Protein AF-A0A259R5S7-F1 (afdb_monomer_lite)

Structure (mmCIF, N/CA/C/O backbone):
data_AF-A0A259R5S7-F1
#
_entry.id   AF-A0A259R5S7-F1
#
loop_
_atom_site.group_PDB
_atom_site.id
_atom_site.type_symbol
_atom_site.label_atom_id
_atom_site.label_alt_id
_atom_site.label_comp_id
_atom_site.label_asym_id
_atom_site.label_entity_id
_atom_site.label_seq_id
_atom_site.pdbx_PDB_ins_code
_atom_site.Cartn_x
_atom_site.Cartn_y
_atom_site.Cartn_z
_atom_site.occupancy
_atom_site.B_iso_or_equiv
_atom_site.auth_seq_id
_atom_site.auth_comp_id
_atom_site.auth_asym_id
_atom_site.auth_atom_id
_atom_site.pdbx_PDB_model_num
ATOM 1 N N . MET A 1 1 ? 12.398 57.605 7.665 1.00 42.22 1 MET A N 1
ATOM 2 C CA . MET A 1 1 ? 12.399 56.207 7.181 1.00 42.22 1 MET A CA 1
ATOM 3 C C . MET A 1 1 ? 13.515 55.478 7.921 1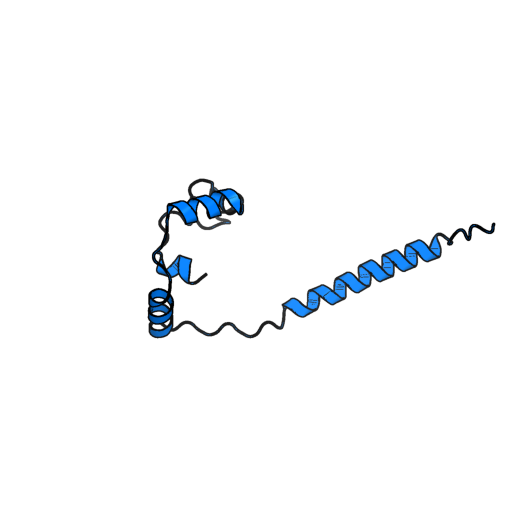.00 42.22 1 MET A C 1
ATOM 5 O O . MET A 1 1 ? 14.671 55.703 7.602 1.00 42.22 1 MET A O 1
ATOM 9 N N . ILE A 1 2 ? 13.197 54.732 8.985 1.00 49.34 2 ILE A N 1
ATOM 10 C CA . ILE A 1 2 ? 14.182 53.997 9.798 1.00 49.34 2 ILE A CA 1
ATOM 11 C C . ILE A 1 2 ? 14.036 52.520 9.434 1.00 49.34 2 ILE A C 1
ATOM 13 O O . ILE A 1 2 ? 13.063 51.881 9.822 1.00 49.34 2 ILE A O 1
ATOM 17 N N . THR A 1 3 ? 14.967 51.980 8.653 1.00 53.47 3 THR A N 1
ATOM 18 C CA . THR A 1 3 ? 15.072 50.534 8.440 1.00 53.47 3 THR A CA 1
ATOM 19 C C . THR A 1 3 ? 15.741 49.934 9.673 1.00 53.47 3 THR A C 1
ATOM 21 O O . THR A 1 3 ? 16.956 50.037 9.830 1.00 53.47 3 THR A O 1
ATOM 24 N N . ALA A 1 4 ? 14.964 49.349 10.584 1.00 57.84 4 ALA A N 1
ATOM 25 C CA . ALA A 1 4 ? 15.522 48.585 11.693 1.00 57.84 4 ALA A CA 1
ATOM 26 C C . ALA A 1 4 ? 16.185 47.314 11.132 1.00 57.84 4 ALA A C 1
ATOM 28 O O . ALA A 1 4 ? 15.510 46.356 10.756 1.00 57.84 4 ALA A O 1
ATOM 29 N N . ALA A 1 5 ? 17.513 47.321 11.022 1.00 63.38 5 ALA A N 1
ATOM 30 C CA . ALA A 1 5 ? 18.281 46.122 10.721 1.00 63.38 5 ALA A CA 1
ATOM 31 C C . ALA A 1 5 ? 18.273 45.231 11.969 1.00 63.38 5 ALA A C 1
ATOM 33 O O . ALA A 1 5 ? 18.908 45.547 12.974 1.00 63.38 5 ALA A O 1
ATOM 34 N N . PHE A 1 6 ? 17.514 44.136 11.930 1.00 64.81 6 PHE A N 1
ATOM 35 C CA . PHE A 1 6 ? 17.511 43.164 13.019 1.00 64.81 6 PHE A CA 1
ATOM 36 C C . PHE A 1 6 ? 18.914 42.550 13.161 1.00 64.81 6 PHE A C 1
ATOM 38 O O . PHE A 1 6 ? 19.455 42.054 12.165 1.00 64.81 6 PHE A O 1
ATOM 45 N N . PRO A 1 7 ? 19.517 42.563 14.364 1.00 78.12 7 PRO A N 1
ATOM 46 C CA . PRO A 1 7 ? 20.850 42.013 14.566 1.00 78.12 7 PRO A CA 1
ATOM 47 C C . PRO A 1 7 ? 20.859 40.518 14.232 1.00 78.12 7 PRO A C 1
ATOM 49 O O . PRO A 1 7 ? 19.871 39.812 14.441 1.00 78.12 7 PRO A O 1
ATOM 52 N N . THR A 1 8 ? 21.986 40.013 13.732 1.00 71.44 8 THR A N 1
ATOM 53 C CA . THR A 1 8 ? 22.183 38.590 13.390 1.00 71.44 8 THR A CA 1
ATOM 54 C C . THR A 1 8 ? 21.804 37.648 14.537 1.00 71.44 8 THR A C 1
ATOM 56 O O . THR A 1 8 ? 21.258 36.579 14.281 1.00 71.44 8 THR A O 1
ATOM 59 N N . ALA A 1 9 ? 21.976 38.093 15.786 1.00 75.38 9 ALA A N 1
ATOM 60 C CA . ALA A 1 9 ? 21.541 37.399 16.997 1.00 75.38 9 ALA A CA 1
ATOM 61 C C . ALA A 1 9 ? 20.022 37.129 17.061 1.00 75.38 9 ALA A C 1
ATOM 63 O O . ALA A 1 9 ? 19.596 36.093 17.559 1.00 75.38 9 ALA A O 1
ATOM 64 N N . TRP A 1 10 ? 19.185 38.023 16.527 1.00 72.44 10 TRP A N 1
ATOM 65 C CA . TRP A 1 10 ? 17.734 37.814 16.483 1.00 72.44 10 TRP A CA 1
ATOM 66 C C . TRP A 1 10 ? 17.352 36.731 15.471 1.00 72.44 10 TRP A C 1
ATOM 68 O O . TRP A 1 10 ? 16.464 35.917 15.714 1.00 72.44 10 TRP A O 1
ATOM 78 N N . ARG A 1 11 ? 18.062 36.686 14.337 1.00 76.69 11 ARG A N 1
ATOM 79 C CA . ARG A 1 11 ? 17.847 35.670 13.299 1.00 76.69 11 ARG A CA 1
ATOM 80 C C . ARG A 1 11 ? 18.244 34.287 13.813 1.00 76.69 11 ARG A C 1
ATOM 82 O O . ARG A 1 11 ? 17.477 33.346 13.641 1.00 76.69 11 ARG A O 1
ATOM 89 N N . THR A 1 12 ? 19.391 34.165 14.483 1.00 76.88 12 THR A N 1
ATOM 90 C CA . THR A 1 12 ? 19.840 32.887 15.059 1.00 76.88 12 THR A CA 1
ATOM 91 C C . THR A 1 12 ? 18.923 32.403 16.180 1.00 76.88 12 THR A C 1
ATOM 93 O O . THR A 1 12 ? 18.607 31.217 16.219 1.00 76.88 12 THR A O 1
ATOM 96 N N . LEU A 1 13 ? 18.423 33.302 17.034 1.00 78.50 13 LEU A N 1
ATOM 97 C CA . LEU A 1 13 ? 17.435 32.963 18.065 1.00 78.50 13 LEU A CA 1
ATOM 98 C C . LEU A 1 13 ? 16.102 32.496 17.466 1.00 78.50 13 LEU A C 1
ATOM 100 O O . LEU A 1 13 ? 15.555 31.493 17.916 1.00 78.50 13 LEU A O 1
ATOM 104 N N . ALA A 1 14 ? 15.603 33.165 16.425 1.00 77.25 14 ALA A N 1
ATOM 105 C CA . ALA A 1 14 ? 14.375 32.754 15.744 1.00 77.25 14 ALA A CA 1
ATOM 106 C C . ALA A 1 14 ? 14.511 31.372 15.077 1.00 77.25 14 ALA A C 1
ATOM 108 O O . ALA A 1 14 ? 13.608 30.544 15.184 1.00 77.25 14 ALA A O 1
ATOM 109 N N . LEU A 1 15 ? 15.653 31.095 14.437 1.00 76.50 15 LEU A N 1
ATOM 110 C CA . LEU A 1 15 ? 15.962 29.782 13.860 1.00 76.50 15 LEU A CA 1
ATOM 111 C C . LEU A 1 15 ? 16.068 28.689 14.933 1.00 76.50 15 LEU A C 1
ATOM 113 O O . LEU A 1 15 ? 15.486 27.620 14.769 1.00 76.50 15 LEU A O 1
ATOM 117 N N . ALA A 1 16 ? 16.756 28.956 16.045 1.00 77.94 16 ALA A N 1
ATOM 118 C CA . ALA A 1 16 ? 16.861 28.008 17.154 1.00 77.94 16 ALA A CA 1
ATOM 119 C C . ALA A 1 16 ? 15.491 27.707 17.785 1.00 77.94 16 ALA A C 1
ATOM 121 O O . ALA A 1 16 ? 15.174 26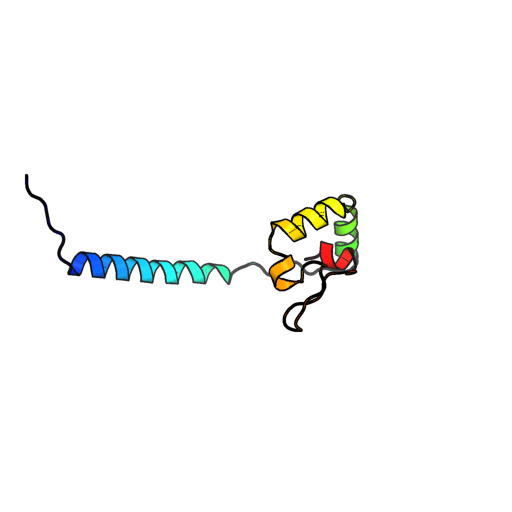.546 18.040 1.00 77.94 16 ALA A O 1
ATOM 122 N N . ALA A 1 17 ? 14.648 28.729 17.967 1.00 75.69 17 ALA A N 1
ATOM 123 C CA . ALA A 1 17 ? 13.283 28.559 18.454 1.00 75.69 17 ALA A CA 1
ATOM 124 C C . ALA A 1 17 ? 12.425 27.724 17.486 1.00 75.69 17 ALA A C 1
ATOM 126 O O . ALA A 1 17 ? 11.728 26.811 17.923 1.00 75.69 17 ALA A O 1
ATOM 127 N N . ALA A 1 18 ? 12.516 27.971 16.175 1.00 70.75 18 ALA A N 1
ATOM 128 C CA . ALA A 1 18 ? 11.782 27.201 15.168 1.00 70.75 18 ALA A CA 1
ATOM 129 C C . ALA A 1 18 ? 12.204 25.718 15.128 1.00 70.75 18 ALA A C 1
ATOM 131 O O . ALA A 1 18 ? 11.353 24.828 15.038 1.00 70.75 18 ALA A O 1
ATOM 132 N N . LEU A 1 19 ? 13.504 25.436 15.253 1.00 69.81 19 LEU A N 1
ATOM 133 C CA . LEU A 1 19 ? 14.015 24.065 15.335 1.00 69.81 19 LEU A CA 1
ATOM 134 C C . LEU A 1 19 ? 13.558 23.359 16.621 1.00 69.81 19 LEU A C 1
ATOM 136 O O . LEU A 1 19 ? 13.174 22.195 16.571 1.00 69.81 19 LEU A O 1
ATOM 140 N N . PHE A 1 20 ? 13.525 24.058 17.759 1.00 69.38 20 PHE A N 1
ATOM 141 C CA . PHE A 1 20 ? 13.081 23.473 19.028 1.00 69.38 20 PHE A CA 1
ATOM 142 C C . PHE A 1 20 ? 11.573 23.169 19.050 1.00 69.38 20 PHE A C 1
ATOM 144 O O . PHE A 1 20 ? 11.157 22.121 19.540 1.00 69.38 20 PHE A O 1
ATOM 151 N N . VAL A 1 21 ? 10.746 24.046 18.466 1.00 61.75 21 VAL A N 1
ATOM 152 C CA . VAL A 1 21 ? 9.294 23.818 18.318 1.00 61.75 21 VAL A CA 1
ATOM 153 C C . VAL A 1 21 ? 9.005 22.605 17.427 1.00 61.75 21 VAL A C 1
ATOM 155 O O . VAL A 1 21 ? 8.065 21.858 17.696 1.00 61.75 21 VAL A O 1
ATOM 158 N N . SER A 1 22 ? 9.843 22.354 16.417 1.00 60.06 22 SER A N 1
ATOM 159 C CA . SER A 1 22 ? 9.703 21.190 15.532 1.00 60.06 22 SER A CA 1
ATOM 160 C C . SER A 1 22 ? 9.871 19.859 16.285 1.00 60.06 22 SER A C 1
ATOM 162 O O . SER A 1 22 ? 9.108 18.924 16.044 1.00 60.06 22 SER A O 1
ATOM 164 N N . SER A 1 23 ? 10.785 19.794 17.260 1.00 59.53 23 SER A N 1
ATOM 165 C CA . SER A 1 23 ? 11.027 18.588 18.070 1.00 59.53 23 SER A CA 1
ATOM 166 C C . SER A 1 23 ? 9.868 18.223 19.007 1.00 59.53 23 SER A C 1
ATOM 168 O O . SER A 1 23 ? 9.664 17.049 19.306 1.00 59.53 23 SER A O 1
ATOM 170 N N . LEU A 1 24 ? 9.083 19.202 19.475 1.00 60.44 24 LEU A N 1
ATOM 171 C CA . LEU A 1 24 ? 7.932 18.942 20.352 1.00 60.44 24 LEU A CA 1
ATOM 172 C C . LEU A 1 24 ? 6.725 18.375 19.588 1.00 60.44 24 LEU A C 1
ATOM 174 O O . LEU A 1 24 ? 5.950 17.605 20.154 1.00 60.44 24 LEU A O 1
ATOM 178 N N . ALA A 1 25 ? 6.574 18.703 18.301 1.00 59.91 25 ALA A N 1
ATOM 179 C CA . ALA A 1 25 ? 5.453 18.231 17.485 1.00 59.91 25 ALA A CA 1
ATOM 180 C C . ALA A 1 25 ? 5.504 16.711 17.219 1.00 59.91 25 ALA A C 1
ATOM 182 O O . ALA A 1 25 ? 4.465 16.048 17.195 1.00 59.91 25 ALA A O 1
ATOM 183 N N . GLN A 1 26 ? 6.707 16.139 17.096 1.00 60.62 26 GLN A N 1
ATOM 184 C CA . GLN A 1 26 ? 6.914 14.724 16.754 1.00 60.62 26 GLN A CA 1
ATOM 185 C C . GLN A 1 26 ? 6.598 13.750 17.904 1.00 60.62 26 GLN A C 1
ATOM 187 O O . GLN A 1 26 ? 6.354 12.573 17.657 1.00 60.62 26 GLN A O 1
ATOM 192 N N . ALA A 1 27 ? 6.549 14.213 19.158 1.00 59.44 27 ALA A N 1
ATOM 193 C CA . ALA A 1 27 ? 6.304 13.342 20.312 1.00 59.44 27 ALA A CA 1
ATOM 194 C C . ALA A 1 27 ? 4.835 12.879 20.447 1.00 59.44 27 ALA A C 1
ATOM 196 O O . ALA A 1 27 ? 4.558 11.887 21.121 1.00 59.44 27 ALA A O 1
ATOM 197 N N . SER A 1 28 ? 3.887 13.569 19.803 1.00 61.53 28 SER A N 1
ATOM 198 C CA . SER A 1 28 ? 2.446 13.291 19.936 1.00 61.53 28 SER A CA 1
ATOM 199 C C . SER A 1 28 ? 1.960 12.049 19.164 1.00 61.53 28 SER A C 1
ATOM 201 O O . SER A 1 28 ? 0.913 11.490 19.487 1.00 61.53 28 SER A O 1
ATOM 203 N N . GLU A 1 29 ? 2.743 11.558 18.199 1.00 61.41 29 GLU A N 1
ATOM 204 C CA . GLU A 1 29 ? 2.403 10.411 17.340 1.00 61.41 29 GLU A CA 1
ATOM 205 C C . GLU A 1 29 ? 2.380 9.063 18.091 1.00 61.41 29 GLU A C 1
ATOM 207 O O . GLU A 1 29 ? 1.735 8.116 17.638 1.00 61.41 29 GLU A O 1
ATOM 212 N N . HIS A 1 30 ? 3.065 8.956 19.237 1.00 61.84 30 HIS A N 1
ATOM 213 C CA . HIS A 1 30 ? 3.227 7.694 19.975 1.00 61.84 30 HIS A CA 1
ATOM 214 C C . HIS A 1 30 ? 2.048 7.327 20.888 1.00 61.84 30 HIS A C 1
ATOM 216 O O . HIS A 1 30 ? 1.996 6.200 21.374 1.00 61.84 30 HIS A O 1
ATOM 222 N N . ASN A 1 31 ? 1.086 8.229 21.110 1.00 69.44 31 ASN A N 1
ATOM 223 C CA . ASN A 1 31 ? -0.081 7.976 21.966 1.00 69.44 31 ASN A CA 1
ATOM 224 C C . ASN A 1 31 ? -1.329 7.560 21.164 1.00 69.44 31 ASN A C 1
ATOM 226 O O . ASN A 1 31 ? -2.457 7.920 21.504 1.00 69.44 31 ASN A O 1
ATOM 230 N N . LYS A 1 32 ? -1.142 6.842 20.047 1.00 73.06 32 LYS A N 1
ATOM 231 C CA . LYS A 1 32 ? -2.271 6.311 19.273 1.00 73.06 32 LYS A CA 1
ATOM 232 C C . LYS A 1 32 ? -2.925 5.171 20.066 1.00 73.06 32 LYS A C 1
ATOM 234 O O . LYS A 1 32 ? -2.205 4.288 20.539 1.00 73.06 32 LYS A O 1
ATOM 239 N N . PRO A 1 33 ? -4.264 5.163 20.217 1.00 78.69 33 PRO A N 1
ATOM 240 C CA . PRO A 1 33 ? -4.970 4.050 20.838 1.00 78.69 33 PRO A CA 1
ATOM 241 C C . PRO A 1 33 ? -4.571 2.727 20.187 1.00 78.69 33 PRO A C 1
ATOM 243 O O . PRO A 1 33 ? -4.398 2.661 18.967 1.00 78.69 33 PRO A O 1
ATOM 246 N N . ALA A 1 34 ? -4.444 1.673 20.996 1.00 77.31 34 ALA A N 1
ATOM 247 C CA . ALA A 1 34 ? -4.152 0.346 20.476 1.00 77.31 34 ALA A CA 1
ATOM 248 C C . ALA A 1 34 ? -5.207 -0.046 19.421 1.00 77.31 34 ALA A C 1
ATOM 250 O O . ALA A 1 34 ? -6.407 0.139 19.661 1.00 77.31 34 ALA A O 1
ATOM 251 N N . PRO A 1 35 ? -4.793 -0.576 18.255 1.00 74.88 35 PRO A N 1
ATOM 252 C CA . PRO A 1 35 ? -5.737 -0.986 17.230 1.00 74.88 35 PRO A CA 1
ATOM 253 C C . PRO A 1 35 ? -6.643 -2.095 17.768 1.00 74.88 35 PRO A C 1
ATOM 255 O O . PRO A 1 35 ? -6.199 -3.000 18.480 1.00 74.88 35 PRO A O 1
ATOM 258 N N . LYS A 1 36 ? -7.929 -2.033 17.415 1.00 80.38 36 LYS A N 1
ATOM 259 C CA . LYS A 1 36 ? -8.900 -3.064 17.788 1.00 80.38 36 LYS A CA 1
ATOM 260 C C . LYS A 1 36 ? -8.434 -4.427 17.239 1.00 80.38 36 LYS A C 1
ATOM 262 O O . LYS A 1 36 ? -8.152 -4.516 16.042 1.00 80.38 36 LYS A O 1
ATOM 267 N N . PRO A 1 37 ? -8.371 -5.492 18.062 1.00 81.56 37 PRO A N 1
ATOM 268 C CA . PRO A 1 37 ? -7.978 -6.811 17.585 1.00 81.56 37 PRO A CA 1
ATOM 269 C C . PRO A 1 37 ? -8.974 -7.346 16.555 1.00 81.56 37 PRO A C 1
ATOM 271 O O . PRO A 1 37 ? -10.186 -7.311 16.771 1.00 81.56 37 PRO A O 1
ATOM 274 N N . TRP A 1 38 ? -8.454 -7.896 15.461 1.00 84.56 38 TRP A N 1
ATOM 275 C CA . TRP A 1 38 ? -9.254 -8.618 14.478 1.00 84.56 38 TRP A CA 1
ATOM 276 C C . TRP A 1 38 ? -9.463 -10.062 14.941 1.00 84.56 38 TRP A C 1
ATOM 278 O O . TRP A 1 38 ? -8.500 -10.823 15.030 1.00 84.56 38 TRP A O 1
ATOM 288 N N . SER A 1 39 ? -10.709 -10.457 15.197 1.00 89.81 39 SER A N 1
ATOM 289 C CA . SER A 1 39 ? -11.101 -11.870 15.231 1.00 89.81 39 SER A CA 1
ATOM 290 C C . SER A 1 39 ? -11.487 -12.336 13.820 1.0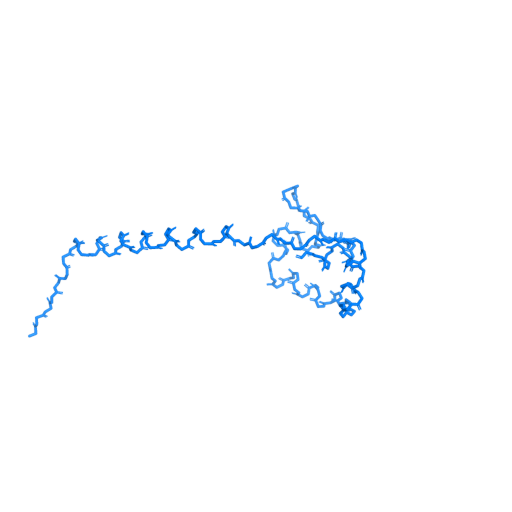0 89.81 39 SER A C 1
ATOM 292 O O . SER A 1 39 ? -11.803 -11.487 12.975 1.00 89.81 39 SER A O 1
ATOM 294 N N . PRO A 1 40 ? -11.515 -13.656 13.547 1.00 90.19 40 PRO A N 1
ATOM 295 C CA . PRO A 1 40 ? -12.033 -14.174 12.282 1.00 90.19 40 PRO A CA 1
ATOM 296 C C . PRO A 1 40 ? -13.411 -13.583 11.962 1.00 90.19 40 PRO A C 1
ATOM 298 O O . PRO A 1 40 ? -13.561 -12.885 10.964 1.00 90.19 40 PRO A O 1
ATOM 301 N N . VAL A 1 41 ? -14.364 -13.704 12.894 1.00 91.94 41 VAL A N 1
ATOM 302 C CA . VAL A 1 41 ? -15.740 -13.210 12.722 1.00 91.94 41 VAL A CA 1
ATOM 303 C C . VAL A 1 41 ? -15.768 -11.731 12.336 1.00 91.94 41 VAL A C 1
ATOM 305 O O . VAL A 1 41 ? -16.415 -11.367 11.360 1.00 91.94 41 VAL A O 1
ATOM 308 N N . THR A 1 42 ? -15.017 -10.878 13.039 1.00 91.12 42 THR A N 1
ATOM 309 C CA . THR A 1 42 ? -15.000 -9.440 12.728 1.00 91.12 42 THR A CA 1
ATOM 310 C C . THR A 1 42 ? -14.370 -9.125 11.374 1.00 91.12 42 THR A C 1
ATOM 312 O O . THR A 1 42 ? -14.794 -8.175 10.722 1.00 91.12 42 THR A O 1
ATOM 315 N N . LEU A 1 43 ? -13.382 -9.915 10.937 1.00 89.38 43 LEU A N 1
ATOM 316 C CA . LEU A 1 43 ? -12.782 -9.762 9.615 1.00 89.38 43 LEU A CA 1
ATOM 317 C C . LEU A 1 43 ? -13.784 -10.158 8.529 1.00 89.38 43 LEU A C 1
ATOM 319 O O . LEU A 1 43 ? -13.966 -9.410 7.579 1.00 89.38 43 LEU A O 1
ATOM 323 N N . GLN A 1 44 ? -14.470 -11.292 8.679 1.00 90.88 44 GLN A N 1
ATOM 324 C CA . GLN A 1 44 ? -15.484 -11.715 7.711 1.00 90.88 44 GLN A CA 1
ATOM 325 C C . GLN A 1 44 ? -16.617 -10.691 7.575 1.00 90.88 44 GLN A C 1
ATOM 327 O O . GLN A 1 44 ? -17.014 -10.396 6.452 1.00 90.88 44 GLN A O 1
ATOM 332 N N . THR A 1 45 ? -17.099 -10.123 8.685 1.00 93.06 45 THR A N 1
ATOM 333 C CA . THR A 1 45 ? -18.108 -9.053 8.642 1.00 93.06 45 THR A CA 1
ATOM 334 C C . THR A 1 45 ? -17.593 -7.840 7.870 1.00 93.06 45 THR A C 1
ATOM 336 O O . THR A 1 45 ? -18.227 -7.435 6.904 1.00 93.06 45 THR A O 1
ATOM 339 N N . ALA A 1 46 ? -16.409 -7.323 8.217 1.00 90.94 46 ALA A N 1
ATOM 340 C CA . ALA A 1 46 ? -15.847 -6.151 7.546 1.00 90.94 46 ALA A CA 1
ATOM 341 C C . ALA A 1 46 ? -15.611 -6.379 6.044 1.00 90.94 46 ALA A C 1
ATOM 343 O O . ALA A 1 46 ? -15.898 -5.501 5.238 1.00 90.94 46 ALA A O 1
ATOM 344 N N . LEU A 1 47 ? -15.129 -7.563 5.650 1.00 91.25 47 LEU A N 1
ATOM 345 C CA . LEU A 1 47 ? -14.943 -7.911 4.238 1.00 91.25 47 LEU A CA 1
ATOM 346 C C . LEU A 1 47 ? -16.272 -8.000 3.475 1.00 91.25 47 LEU A C 1
ATOM 348 O O . LEU A 1 47 ? -16.297 -7.715 2.281 1.00 91.25 47 LEU A O 1
ATOM 352 N N . GLY A 1 48 ? -17.360 -8.395 4.143 1.00 92.19 48 GLY A N 1
ATOM 353 C CA . GLY A 1 48 ? -18.703 -8.427 3.560 1.00 92.19 48 GLY A CA 1
ATOM 354 C C . GLY A 1 48 ? -19.282 -7.039 3.276 1.00 92.19 48 GLY A C 1
ATOM 355 O O . GLY A 1 48 ? -20.068 -6.896 2.341 1.00 92.19 48 GLY A O 1
ATOM 356 N N . ASP A 1 49 ? -18.855 -6.028 4.036 1.00 93.69 49 ASP A N 1
ATOM 357 C CA . ASP A 1 49 ? -19.293 -4.635 3.879 1.00 93.69 49 ASP A CA 1
ATOM 358 C C . ASP A 1 49 ? -18.508 -3.881 2.788 1.00 93.69 49 ASP A C 1
ATOM 360 O O . ASP A 1 49 ? -18.922 -2.808 2.340 1.00 93.69 49 ASP A O 1
ATOM 364 N N . LEU A 1 50 ? -17.365 -4.420 2.345 1.00 90.50 50 LEU A N 1
ATOM 365 C CA . LEU A 1 50 ? -16.540 -3.787 1.322 1.00 90.50 50 LEU A CA 1
ATOM 366 C C . LEU A 1 50 ? -17.185 -3.881 -0.070 1.00 90.50 50 LEU A C 1
ATOM 368 O O . LEU A 1 50 ? -17.786 -4.896 -0.435 1.00 90.50 50 LEU A O 1
ATOM 372 N N . PRO A 1 51 ? -17.005 -2.852 -0.918 1.00 90.69 51 PRO A N 1
ATOM 373 C CA . PRO A 1 51 ? -17.400 -2.945 -2.313 1.00 90.69 51 PRO A CA 1
ATOM 374 C C . PRO A 1 51 ? -16.603 -4.044 -3.028 1.00 90.69 51 PRO A C 1
ATOM 376 O O . PRO A 1 51 ? -15.470 -4.372 -2.660 1.00 90.69 51 PRO A O 1
ATOM 379 N N . LYS A 1 52 ? -17.171 -4.577 -4.116 1.00 89.12 52 LYS A N 1
ATOM 380 C CA . LYS A 1 52 ? -16.455 -5.520 -4.985 1.00 89.12 52 LYS A CA 1
ATOM 381 C C . LYS A 1 52 ? -15.138 -4.900 -5.460 1.00 89.12 52 LYS A C 1
ATOM 383 O O . LYS A 1 52 ? -15.119 -3.772 -5.950 1.00 89.12 52 LYS A O 1
ATOM 388 N N . GLY A 1 53 ? -14.052 -5.662 -5.348 1.00 88.56 53 GLY A N 1
ATOM 389 C CA . GLY A 1 53 ? -12.734 -5.222 -5.793 1.00 88.56 53 GLY A CA 1
ATOM 390 C C . GLY A 1 53 ? -12.707 -4.877 -7.285 1.00 88.56 53 GLY A C 1
ATOM 391 O O . GLY A 1 53 ? -13.279 -5.589 -8.111 1.00 88.56 53 GLY A O 1
ATOM 392 N N . ASN A 1 54 ? -12.004 -3.797 -7.632 1.00 93.00 54 ASN A N 1
ATOM 393 C CA . ASN A 1 54 ? -11.762 -3.376 -9.009 1.00 93.00 54 ASN A CA 1
ATOM 394 C C . ASN A 1 54 ? -10.256 -3.399 -9.291 1.00 93.00 54 ASN A C 1
ATOM 396 O O . ASN A 1 54 ? -9.518 -2.512 -8.862 1.00 93.00 54 ASN A O 1
ATOM 400 N N . ALA A 1 55 ? -9.805 -4.411 -10.032 1.00 91.31 55 ALA A N 1
ATOM 401 C CA . ALA A 1 55 ? -8.389 -4.600 -10.335 1.00 91.31 55 ALA A CA 1
ATOM 402 C C . ALA A 1 55 ? -7.792 -3.453 -11.169 1.00 91.31 55 ALA A C 1
ATOM 404 O O . ALA A 1 55 ? -6.646 -3.074 -10.947 1.00 91.31 55 ALA A O 1
ATOM 405 N N . ALA A 1 56 ? -8.562 -2.865 -12.091 1.00 94.94 56 ALA A N 1
ATOM 406 C CA . ALA A 1 56 ? -8.090 -1.748 -12.908 1.00 94.94 56 ALA A CA 1
ATOM 407 C C . ALA A 1 56 ? -7.882 -0.483 -12.062 1.00 94.94 56 ALA A C 1
ATOM 409 O O . ALA A 1 56 ? -6.854 0.182 -12.186 1.00 94.94 56 ALA A O 1
ATOM 410 N N . ALA A 1 57 ? -8.814 -0.193 -11.149 1.00 94.19 57 ALA A N 1
ATOM 411 C CA . ALA A 1 57 ? -8.657 0.896 -10.187 1.00 94.19 57 ALA A CA 1
ATOM 412 C C . ALA A 1 57 ? -7.475 0.641 -9.235 1.00 94.19 57 ALA A C 1
ATOM 414 O O . ALA A 1 57 ? -6.673 1.540 -8.997 1.00 94.19 57 ALA A O 1
ATOM 415 N N . GLY A 1 58 ? -7.315 -0.597 -8.753 1.00 91.69 58 GLY A N 1
ATOM 416 C CA . GLY A 1 58 ? -6.170 -0.995 -7.930 1.00 91.69 58 GLY A CA 1
ATOM 417 C C . GLY A 1 58 ? -4.830 -0.809 -8.648 1.00 91.69 58 GLY A C 1
ATOM 418 O O . GLY A 1 58 ? -3.885 -0.289 -8.058 1.00 91.69 58 GLY A O 1
ATOM 419 N N . LYS A 1 59 ? -4.758 -1.146 -9.942 1.00 92.69 59 LYS A N 1
ATOM 420 C CA . LYS A 1 59 ? -3.577 -0.874 -10.770 1.00 92.69 59 LYS A CA 1
ATOM 421 C C . LYS A 1 59 ? -3.296 0.627 -10.878 1.00 92.69 59 LYS A C 1
ATOM 423 O O . LYS A 1 59 ? -2.157 1.039 -10.696 1.00 92.69 59 LYS A O 1
ATOM 428 N N . ALA A 1 60 ? -4.318 1.446 -11.125 1.00 95.31 60 ALA A N 1
ATOM 429 C CA . ALA A 1 60 ? -4.147 2.896 -11.213 1.00 95.31 60 ALA A CA 1
ATOM 430 C C . ALA A 1 60 ? -3.593 3.491 -9.906 1.00 95.31 60 ALA A C 1
ATOM 432 O O . ALA A 1 60 ? -2.714 4.351 -9.944 1.00 95.31 60 ALA A O 1
ATOM 433 N N . VAL A 1 61 ? -4.051 3.001 -8.750 1.00 93.56 61 VAL A N 1
ATOM 434 C CA . VAL A 1 61 ? -3.493 3.365 -7.438 1.00 93.56 61 VAL A CA 1
ATOM 435 C C . VAL A 1 61 ? -2.033 2.925 -7.320 1.00 93.56 61 VAL A C 1
ATOM 437 O O . VAL A 1 61 ? -1.188 3.744 -6.972 1.00 93.56 61 VAL A O 1
ATOM 440 N N . HIS A 1 62 ? -1.718 1.672 -7.663 1.00 93.25 62 HIS A N 1
ATOM 441 C CA . HIS A 1 62 ? -0.350 1.143 -7.608 1.00 93.25 62 HIS A CA 1
ATOM 442 C C . HIS A 1 62 ? 0.644 1.989 -8.420 1.00 93.25 62 HIS A C 1
ATOM 444 O O . HIS A 1 62 ? 1.743 2.285 -7.942 1.00 93.25 62 HIS A O 1
ATOM 450 N N . ASP A 1 63 ? 0.229 2.404 -9.618 1.00 92.44 63 ASP A N 1
ATOM 451 C CA . ASP A 1 63 ? 1.045 3.197 -10.536 1.00 92.44 63 ASP A CA 1
ATOM 452 C C . ASP A 1 63 ? 1.189 4.659 -10.075 1.00 92.44 63 ASP A C 1
ATOM 454 O O . ASP A 1 63 ? 2.253 5.257 -10.228 1.00 92.44 63 ASP A O 1
ATOM 458 N N . SER A 1 64 ? 0.129 5.250 -9.510 1.00 95.31 64 SER A N 1
ATOM 459 C CA . SER A 1 64 ? 0.089 6.684 -9.176 1.00 95.31 64 SER A CA 1
ATOM 460 C C . SER A 1 64 ? 0.573 7.020 -7.765 1.00 95.31 64 SER A C 1
ATOM 462 O O . SER A 1 64 ? 1.116 8.101 -7.551 1.00 95.31 64 SER A O 1
ATOM 464 N N . MET A 1 65 ? 0.423 6.111 -6.800 1.00 94.06 65 MET A N 1
ATOM 465 C CA . MET A 1 65 ? 0.701 6.367 -5.379 1.00 94.06 65 MET A CA 1
ATOM 466 C C . MET A 1 65 ? 2.067 5.842 -4.921 1.00 94.06 65 MET A C 1
ATOM 468 O O . MET A 1 65 ? 2.256 5.515 -3.752 1.00 94.06 65 MET A O 1
ATOM 472 N N . MET A 1 66 ? 3.034 5.751 -5.840 1.00 95.06 66 MET A N 1
ATOM 473 C CA . MET A 1 66 ? 4.412 5.308 -5.573 1.00 95.06 66 MET A CA 1
ATOM 474 C C . MET A 1 66 ? 4.531 3.902 -4.960 1.00 95.06 66 MET A C 1
ATOM 476 O O . MET A 1 66 ? 5.614 3.516 -4.526 1.00 95.06 66 MET A O 1
ATOM 480 N N . CYS A 1 67 ? 3.473 3.086 -4.965 1.00 95.19 67 CYS A N 1
ATOM 481 C CA . CYS A 1 67 ? 3.501 1.731 -4.407 1.00 95.19 67 CYS A CA 1
ATOM 482 C C . CYS A 1 67 ? 4.556 0.867 -5.115 1.00 95.19 67 CYS A C 1
ATOM 484 O O . CYS A 1 67 ? 5.290 0.107 -4.478 1.00 95.19 67 CYS A O 1
ATOM 486 N N . ALA A 1 68 ? 4.668 1.044 -6.435 1.00 95.44 68 ALA A N 1
ATOM 487 C CA . ALA A 1 68 ? 5.656 0.390 -7.285 1.00 95.44 68 ALA A CA 1
ATOM 488 C C . ALA A 1 68 ? 7.114 0.671 -6.882 1.00 95.44 68 ALA A C 1
ATOM 490 O O . ALA A 1 68 ? 7.988 -0.143 -7.180 1.00 95.44 68 ALA A O 1
ATOM 491 N N . SER A 1 69 ? 7.394 1.789 -6.200 1.00 95.50 69 SER A N 1
ATOM 492 C CA . SER A 1 69 ? 8.764 2.147 -5.802 1.00 95.50 69 SER A CA 1
ATOM 493 C C . SER A 1 69 ? 9.365 1.161 -4.795 1.00 95.50 69 SER A C 1
ATOM 495 O O . SER A 1 69 ? 10.561 0.884 -4.851 1.00 95.50 69 SER A O 1
ATOM 497 N N . CYS A 1 70 ? 8.529 0.576 -3.931 1.00 96.50 70 CYS A N 1
ATOM 498 C CA . CYS A 1 70 ? 8.941 -0.424 -2.946 1.00 96.50 70 CYS A CA 1
ATOM 499 C C . CYS A 1 70 ? 8.542 -1.843 -3.366 1.00 96.50 70 CYS A C 1
ATOM 501 O O . CYS A 1 70 ? 9.336 -2.776 -3.261 1.00 96.50 70 CYS A O 1
ATOM 503 N N . HIS A 1 71 ? 7.322 -2.015 -3.879 1.00 96.19 71 HIS A N 1
ATOM 504 C CA . HIS A 1 71 ? 6.762 -3.334 -4.189 1.00 96.19 71 HIS A CA 1
ATOM 505 C C . HIS A 1 71 ? 7.039 -3.803 -5.625 1.00 96.19 71 HIS A C 1
ATOM 507 O O . HIS A 1 71 ? 6.618 -4.894 -5.998 1.00 96.19 71 HIS A O 1
ATOM 513 N N . GLY A 1 72 ? 7.750 -3.003 -6.425 1.00 95.75 72 GLY A N 1
ATOM 514 C CA . GLY A 1 72 ? 8.056 -3.275 -7.829 1.00 95.75 72 GLY A CA 1
ATOM 515 C C . GLY A 1 72 ? 6.885 -2.979 -8.768 1.00 95.75 72 GLY A C 1
ATOM 516 O O . GLY A 1 72 ? 5.727 -3.034 -8.370 1.00 95.75 72 GLY A O 1
ATOM 517 N N . ALA A 1 73 ? 7.184 -2.706 -10.042 1.00 94.94 73 ALA A N 1
ATOM 518 C CA . ALA A 1 73 ? 6.198 -2.269 -11.044 1.00 94.94 73 ALA A CA 1
ATOM 519 C C . ALA A 1 73 ? 5.077 -3.284 -11.338 1.00 94.94 73 ALA A C 1
ATOM 521 O O . ALA A 1 73 ? 4.000 -2.913 -11.791 1.00 94.94 73 ALA A O 1
ATOM 522 N N . ALA A 1 74 ? 5.337 -4.571 -11.103 1.00 94.44 74 ALA A N 1
ATOM 523 C CA . ALA A 1 74 ? 4.346 -5.639 -11.231 1.00 94.44 74 ALA A CA 1
ATOM 524 C C . ALA A 1 74 ? 3.862 -6.157 -9.865 1.00 94.44 74 ALA A C 1
ATOM 526 O O . ALA A 1 74 ? 3.267 -7.229 -9.797 1.00 94.44 74 ALA A O 1
ATOM 527 N N . GLY A 1 75 ? 4.174 -5.458 -8.768 1.00 95.38 75 GLY A N 1
ATOM 528 C CA . GLY A 1 75 ? 3.960 -5.947 -7.404 1.00 95.38 75 GLY A CA 1
ATOM 529 C C . GLY A 1 75 ? 4.923 -7.061 -6.972 1.00 95.38 75 GLY A C 1
ATOM 530 O O . GLY A 1 75 ? 4.690 -7.688 -5.940 1.00 95.38 75 GLY A O 1
ATOM 531 N N . ASN A 1 76 ? 5.981 -7.321 -7.746 1.00 97.00 76 ASN A N 1
ATOM 532 C CA . ASN A 1 76 ? 7.073 -8.224 -7.387 1.00 97.00 76 ASN A CA 1
ATOM 533 C C . ASN A 1 76 ? 8.284 -7.400 -6.941 1.00 97.00 76 ASN A C 1
ATOM 535 O O . ASN A 1 76 ? 8.925 -6.748 -7.770 1.00 97.00 76 ASN A O 1
ATOM 539 N N . ALA A 1 77 ? 8.592 -7.420 -5.645 1.00 96.69 77 ALA A N 1
ATOM 540 C CA . ALA A 1 77 ? 9.687 -6.639 -5.087 1.00 96.69 77 ALA A CA 1
ATOM 541 C C . ALA A 1 77 ? 11.046 -7.166 -5.577 1.00 96.69 77 ALA A C 1
ATOM 543 O O . ALA A 1 77 ? 11.278 -8.372 -5.642 1.00 96.69 77 ALA A O 1
ATOM 544 N N . ALA A 1 78 ? 11.967 -6.254 -5.900 1.00 95.75 78 ALA A N 1
ATOM 545 C CA . ALA A 1 78 ? 13.311 -6.601 -6.379 1.00 95.75 78 ALA A CA 1
ATOM 546 C C . ALA A 1 78 ? 14.289 -6.972 -5.249 1.00 95.75 78 ALA A C 1
ATOM 548 O O . ALA A 1 78 ? 15.395 -7.443 -5.506 1.00 95.75 78 ALA A O 1
ATOM 549 N N . THR A 1 79 ? 13.908 -6.721 -3.994 1.00 95.50 79 THR A N 1
ATOM 550 C CA . THR A 1 79 ? 14.746 -6.955 -2.813 1.00 95.50 79 THR A CA 1
ATOM 551 C C . THR A 1 79 ? 13.915 -7.585 -1.704 1.00 95.50 79 THR A C 1
ATOM 553 O O . THR A 1 79 ? 12.702 -7.406 -1.667 1.00 95.50 79 THR A O 1
ATOM 556 N N . MET A 1 80 ? 14.577 -8.237 -0.750 1.00 95.06 80 MET A N 1
ATOM 557 C CA . MET A 1 80 ? 13.923 -8.836 0.420 1.00 95.06 80 MET A CA 1
ATOM 558 C C . MET A 1 80 ? 13.505 -7.816 1.493 1.00 95.06 80 MET A C 1
ATOM 560 O O . MET A 1 80 ? 12.882 -8.196 2.479 1.00 95.06 80 MET A O 1
ATOM 564 N N . ASN A 1 81 ? 13.836 -6.531 1.319 1.00 96.50 81 ASN A N 1
ATOM 565 C CA . ASN A 1 81 ? 13.456 -5.475 2.262 1.00 96.50 81 ASN A CA 1
ATOM 566 C C . ASN A 1 81 ? 11.973 -5.094 2.150 1.00 96.50 81 ASN A C 1
ATOM 568 O O . ASN A 1 81 ? 11.416 -4.524 3.084 1.00 96.50 81 ASN A O 1
ATOM 572 N N . TRP A 1 82 ? 11.339 -5.410 1.017 1.00 96.12 82 TRP A N 1
ATOM 573 C CA . TRP A 1 82 ? 9.932 -5.133 0.756 1.00 96.12 82 TRP A CA 1
ATOM 574 C C . TRP A 1 82 ? 9.224 -6.416 0.320 1.00 96.12 82 TRP A C 1
ATOM 576 O O . TRP A 1 82 ? 9.780 -7.178 -0.470 1.00 96.12 82 TRP A O 1
ATOM 586 N N . PRO A 1 83 ? 7.999 -6.679 0.796 1.00 94.94 83 PRO A N 1
ATOM 587 C CA . PRO A 1 83 ? 7.260 -7.855 0.367 1.00 94.94 83 PRO A CA 1
ATOM 588 C C . PRO A 1 83 ? 6.704 -7.669 -1.049 1.00 94.94 83 PRO A C 1
ATOM 590 O O . PRO A 1 83 ? 6.241 -6.584 -1.413 1.00 94.94 83 PRO A O 1
ATOM 593 N N . SER A 1 84 ? 6.671 -8.750 -1.826 1.00 95.56 84 SER A N 1
ATOM 594 C CA . SER A 1 84 ? 5.863 -8.814 -3.045 1.00 95.56 84 SER A CA 1
ATOM 595 C C . SER A 1 84 ? 4.374 -8.843 -2.690 1.00 95.56 84 SER A C 1
ATOM 597 O O . SER A 1 84 ? 3.953 -9.561 -1.783 1.00 95.56 84 SER A O 1
ATOM 599 N N . VAL A 1 85 ? 3.576 -8.066 -3.420 1.00 93.50 85 VAL A N 1
ATOM 600 C CA . VAL A 1 85 ? 2.114 -7.958 -3.262 1.00 93.50 85 VAL A CA 1
ATOM 601 C C . VAL A 1 85 ? 1.347 -8.589 -4.426 1.00 93.50 85 VAL A C 1
ATOM 603 O O . VAL A 1 85 ? 0.134 -8.780 -4.336 1.00 93.50 85 VAL A O 1
ATOM 606 N N . ALA A 1 86 ? 2.033 -8.938 -5.517 1.00 93.94 86 ALA A N 1
ATOM 607 C CA . ALA A 1 86 ? 1.435 -9.658 -6.633 1.00 93.94 86 ALA A CA 1
ATOM 608 C C . ALA A 1 86 ? 0.868 -11.006 -6.163 1.00 93.94 86 ALA A C 1
ATOM 610 O O . ALA A 1 86 ? 1.557 -11.798 -5.523 1.00 93.94 86 ALA A O 1
ATOM 611 N N . GLY A 1 87 ? -0.404 -11.263 -6.472 1.00 91.56 87 GLY A N 1
ATOM 612 C CA . GLY A 1 87 ? -1.084 -12.499 -6.075 1.00 91.56 87 GLY A CA 1
ATO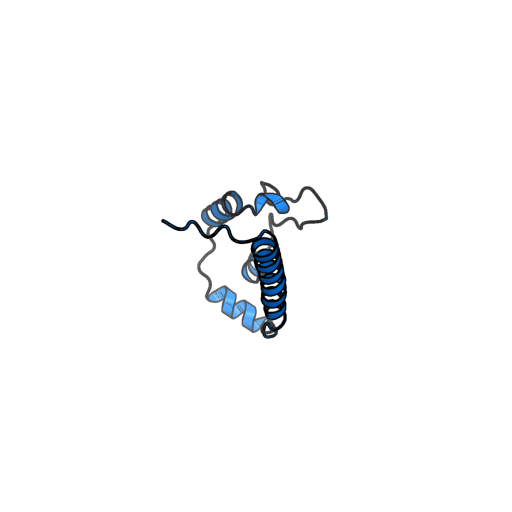M 613 C C . GLY A 1 87 ? -1.430 -12.599 -4.585 1.00 91.56 87 GLY A C 1
ATOM 614 O O . GLY A 1 87 ? -1.898 -13.652 -4.152 1.00 91.56 87 GLY A O 1
ATOM 615 N N . GLN A 1 88 ? -1.240 -11.535 -3.796 1.00 92.75 88 GLN A N 1
ATOM 616 C CA . GLN A 1 88 ? -1.663 -11.528 -2.400 1.00 92.75 88 GLN A CA 1
ATOM 617 C C . GLN A 1 88 ? -3.183 -11.699 -2.292 1.00 92.75 88 GLN A C 1
ATOM 619 O O . GLN A 1 88 ? -3.960 -11.145 -3.073 1.00 92.75 88 GLN A O 1
ATOM 624 N N . ARG A 1 89 ? -3.610 -12.475 -1.296 1.00 90.31 89 ARG A N 1
ATOM 625 C CA . ARG A 1 89 ? -5.017 -12.746 -1.037 1.00 90.31 89 ARG A CA 1
ATOM 626 C C . ARG A 1 89 ? -5.757 -11.457 -0.697 1.00 90.31 89 ARG A C 1
ATOM 628 O O . ARG A 1 89 ? -5.290 -10.649 0.105 1.00 90.31 89 ARG A O 1
ATOM 635 N N . TYR A 1 90 ? -6.949 -11.312 -1.266 1.00 87.38 90 TYR A N 1
ATOM 636 C CA . TYR A 1 90 ? -7.793 -10.136 -1.070 1.00 87.38 90 TYR A CA 1
ATOM 637 C C . TYR A 1 90 ? -8.051 -9.829 0.410 1.00 87.38 90 TYR A C 1
ATOM 639 O O . TYR A 1 90 ? -7.924 -8.680 0.817 1.00 87.38 90 TYR A O 1
ATOM 647 N N . ASP A 1 91 ? -8.344 -10.843 1.226 1.00 88.38 91 ASP A N 1
ATOM 648 C CA . ASP A 1 91 ? -8.639 -10.661 2.650 1.00 88.38 91 ASP A CA 1
ATOM 649 C C . ASP A 1 91 ? -7.442 -10.143 3.457 1.00 88.38 91 ASP A C 1
ATOM 651 O O . ASP A 1 91 ? -7.625 -9.475 4.472 1.00 88.38 91 ASP A O 1
ATOM 655 N N . TYR A 1 92 ? -6.220 -10.411 2.993 1.00 88.81 92 TYR A N 1
ATOM 656 C CA . TYR A 1 92 ? -5.011 -9.873 3.604 1.00 88.81 92 TYR A CA 1
ATOM 657 C C . TYR A 1 92 ? -4.791 -8.413 3.201 1.00 88.81 92 TYR A C 1
ATOM 659 O O . TYR A 1 92 ? -4.576 -7.569 4.066 1.00 88.81 92 TYR A O 1
ATOM 667 N N . THR A 1 93 ? -4.908 -8.096 1.909 1.00 87.12 93 THR A N 1
ATOM 668 C CA . THR A 1 93 ? -4.734 -6.725 1.399 1.00 87.12 93 THR A CA 1
ATOM 669 C C . THR A 1 93 ? -5.826 -5.778 1.895 1.00 87.12 93 THR A C 1
ATOM 671 O O . THR A 1 93 ? -5.545 -4.622 2.175 1.00 87.12 93 THR A O 1
ATOM 674 N N . ALA A 1 94 ? -7.061 -6.258 2.049 1.00 86.38 94 ALA A N 1
ATOM 675 C CA . ALA A 1 94 ? -8.193 -5.461 2.521 1.00 86.38 94 ALA A CA 1
ATOM 676 C C . ALA A 1 94 ? -8.152 -5.144 4.027 1.00 86.38 94 ALA A C 1
ATOM 678 O O . ALA A 1 94 ? -8.891 -4.279 4.488 1.00 86.38 94 ALA A O 1
ATOM 679 N N . LYS A 1 95 ? -7.328 -5.861 4.799 1.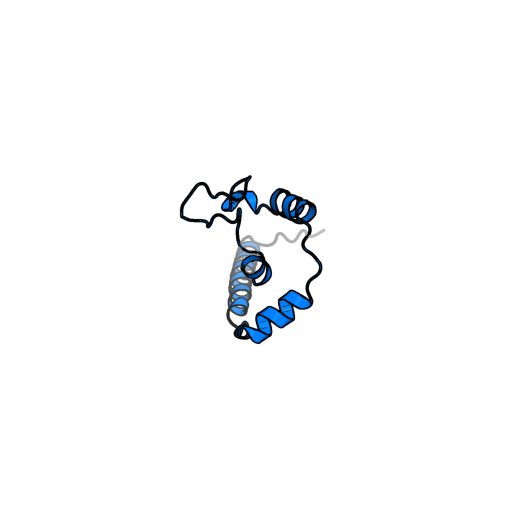00 82.56 95 LYS A N 1
ATOM 680 C CA . LYS A 1 95 ? -7.162 -5.648 6.242 1.00 82.56 95 LYS A CA 1
ATOM 681 C C . LYS A 1 95 ? -6.115 -4.573 6.578 1.00 82.56 95 LYS A C 1
ATOM 683 O O . LYS A 1 95 ? -6.150 -4.059 7.696 1.00 82.56 95 LYS A O 1
ATOM 688 N N . MET A 1 96 ? -5.157 -4.325 5.679 1.00 69.25 96 MET A N 1
ATO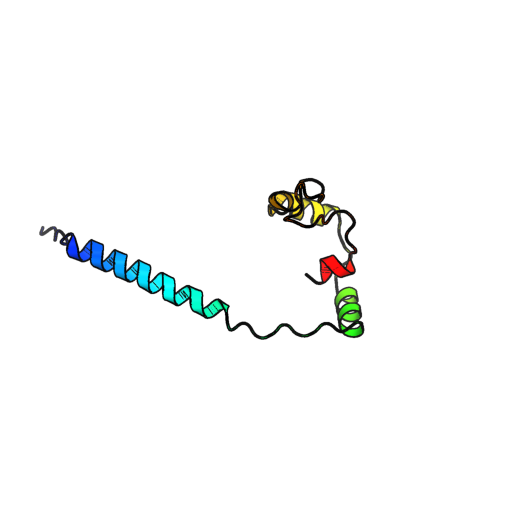M 689 C CA . MET A 1 96 ? -4.066 -3.356 5.881 1.00 69.25 96 MET A CA 1
ATOM 690 C C . MET A 1 96 ? -4.590 -1.928 5.951 1.00 69.25 96 MET A C 1
ATOM 692 O O . MET A 1 96 ? -4.058 -1.183 6.802 1.00 69.25 96 MET A O 1
#

Secondary structure (DSSP, 8-state):
-------HHHHHHHHHHHHHHHHHHGGGGGGPPPPPPPPHHHHHHHHHHSPPP-HHHHHHHHHHSSHHHHH-TTS--SSTTS---TT--HHHHTT-

pLDDT: mean 82.9, std 13.55, range [42.22, 97.0]

Foldseek 3Di:
DDDPDDDPVVVVVVVVVVVVVVVVVVVVVPPDPDDDDDDPVNLVVVVVPDDDDDVVVVLVCCVPVCVCVACNNQQNGPDPVGDRPHPPDPSVVVVD

Sequence (96 aa):
MITAAFPTAWRTLALAAALFVSSLAQASEHNKPAPKPWSPVTLQTALGDLPKGNAAAGKAVHDSMMCASCHGAAGNAATMNWPSVAGQRYDYTAKM

Radius of gyration: 23.94 Å; chains: 1; bounding box: 42×70×35 Å